Protein AF-A0A1F7PGG7-F1 (afdb_monomer_lite)

Structure (mmCIF, N/CA/C/O backbone):
data_AF-A0A1F7PGG7-F1
#
_entry.id   AF-A0A1F7PGG7-F1
#
loop_
_atom_site.group_PDB
_atom_site.id
_atom_site.type_symbol
_atom_site.label_atom_id
_atom_site.label_alt_id
_atom_site.label_comp_id
_atom_site.label_asym_id
_atom_site.label_entity_id
_atom_site.label_seq_id
_atom_site.pdbx_PDB_ins_code
_atom_site.Cartn_x
_atom_site.Cartn_y
_atom_site.Cartn_z
_atom_site.occupancy
_atom_site.B_iso_or_equiv
_atom_site.auth_seq_id
_atom_site.auth_comp_id
_atom_site.auth_asym_id
_atom_site.auth_atom_id
_atom_site.pdbx_PDB_model_num
ATOM 1 N N . MET A 1 1 ? -1.153 1.277 -10.692 1.00 69.62 1 MET A N 1
ATOM 2 C CA . MET A 1 1 ? -1.466 0.164 -9.762 1.00 69.62 1 MET A CA 1
ATOM 3 C C . MET A 1 1 ? -2.859 0.408 -9.193 1.00 69.62 1 MET A C 1
ATOM 5 O O . MET A 1 1 ? -3.267 1.561 -9.185 1.00 69.62 1 MET A O 1
ATOM 9 N N . ALA A 1 2 ? -3.613 -0.628 -8.811 1.00 80.19 2 ALA A N 1
ATOM 10 C CA . ALA A 1 2 ? -4.930 -0.427 -8.196 1.00 80.19 2 ALA A CA 1
ATOM 11 C C . ALA A 1 2 ? -4.768 0.106 -6.763 1.00 80.19 2 ALA A C 1
ATOM 13 O O . ALA A 1 2 ? -3.888 -0.368 -6.045 1.00 80.19 2 ALA A O 1
ATOM 14 N N . GLU A 1 3 ? -5.594 1.077 -6.371 1.00 91.00 3 GLU A N 1
ATOM 15 C CA . GLU A 1 3 ? -5.600 1.611 -5.007 1.00 91.00 3 GLU A CA 1
ATOM 16 C C . GLU A 1 3 ? -6.097 0.563 -4.007 1.00 91.00 3 GLU A C 1
ATOM 18 O O . GLU A 1 3 ? -7.037 -0.189 -4.276 1.00 91.00 3 GLU A O 1
ATOM 23 N N . LEU A 1 4 ? -5.466 0.536 -2.837 1.00 94.88 4 LEU A N 1
ATOM 24 C CA . LEU A 1 4 ? -5.839 -0.319 -1.723 1.00 94.88 4 LEU A CA 1
ATOM 25 C C . LEU A 1 4 ? -6.972 0.305 -0.914 1.00 94.88 4 LEU A C 1
ATOM 27 O O . LEU A 1 4 ? -6.936 1.491 -0.572 1.00 94.88 4 LEU A O 1
ATOM 31 N N . THR A 1 5 ? -7.950 -0.520 -0.553 1.00 95.31 5 THR A N 1
ATOM 32 C CA . THR A 1 5 ? -9.046 -0.126 0.331 1.00 95.31 5 THR A CA 1
ATOM 33 C C . THR A 1 5 ? -8.627 -0.193 1.804 1.00 95.31 5 THR A C 1
ATOM 35 O O . THR A 1 5 ? -7.726 -0.957 2.163 1.00 95.31 5 THR A O 1
ATOM 38 N N . PRO A 1 6 ? -9.319 0.535 2.700 1.00 93.94 6 PRO A N 1
ATOM 39 C CA . PRO A 1 6 ? -9.123 0.403 4.143 1.00 93.94 6 PRO A CA 1
ATOM 40 C C . PRO A 1 6 ? -9.219 -1.048 4.641 1.00 93.94 6 PRO A C 1
ATOM 42 O O . PRO A 1 6 ? -8.405 -1.491 5.443 1.00 93.94 6 PRO A O 1
ATOM 45 N N . GLU A 1 7 ? -10.169 -1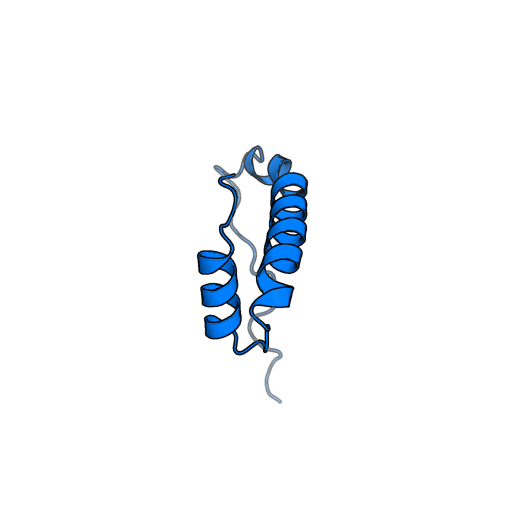.828 4.121 1.00 94.25 7 GLU A N 1
ATOM 46 C CA . GLU A 1 7 ? -10.339 -3.236 4.498 1.00 94.25 7 GLU A CA 1
ATOM 47 C C . GLU A 1 7 ? -9.115 -4.084 4.126 1.00 94.25 7 GLU A C 1
ATOM 49 O O . GLU A 1 7 ? -8.615 -4.854 4.948 1.00 94.25 7 GLU A O 1
ATOM 54 N N . GLN A 1 8 ? -8.577 -3.891 2.917 1.00 96.06 8 GLN A N 1
ATOM 55 C CA . GLN A 1 8 ? -7.355 -4.566 2.479 1.00 96.06 8 GLN A CA 1
ATOM 56 C C . GLN A 1 8 ? -6.166 -4.176 3.359 1.00 96.06 8 GLN A C 1
ATOM 58 O O . GLN A 1 8 ? -5.393 -5.039 3.768 1.00 96.06 8 GLN A O 1
ATOM 63 N N . VAL A 1 9 ? -6.046 -2.895 3.706 1.00 95.88 9 VAL A N 1
ATOM 64 C CA . VAL A 1 9 ? -4.972 -2.396 4.573 1.00 95.88 9 VAL A CA 1
ATOM 65 C C . VAL A 1 9 ? -5.057 -2.988 5.978 1.00 95.88 9 VAL A C 1
ATOM 67 O O . VAL A 1 9 ? -4.043 -3.445 6.509 1.00 95.88 9 VAL A O 1
ATOM 70 N N . GLY A 1 10 ? -6.259 -3.063 6.551 1.00 95.44 10 GLY A N 1
ATOM 71 C CA . GLY A 1 10 ? -6.491 -3.723 7.834 1.00 95.44 10 GLY A CA 1
ATOM 72 C C . GLY A 1 10 ? -6.120 -5.210 7.805 1.00 95.44 10 GLY A C 1
ATOM 73 O O . GLY A 1 10 ? -5.457 -5.699 8.721 1.00 95.44 10 GLY A O 1
ATOM 74 N N . ALA A 1 11 ? -6.468 -5.919 6.728 1.00 95.50 11 ALA A N 1
ATOM 75 C CA . ALA A 1 11 ? -6.108 -7.325 6.556 1.00 95.50 11 ALA A CA 1
ATOM 76 C C . ALA A 1 11 ? -4.585 -7.539 6.465 1.00 95.50 11 ALA A C 1
ATOM 78 O O . ALA A 1 11 ? -4.062 -8.476 7.069 1.00 95.50 11 ALA A O 1
ATOM 79 N N . MET A 1 12 ? -3.854 -6.659 5.768 1.00 96.00 12 MET A N 1
ATOM 80 C CA . MET A 1 12 ? -2.387 -6.729 5.716 1.00 96.00 12 MET A CA 1
ATOM 81 C C . MET A 1 12 ? -1.761 -6.482 7.088 1.00 96.00 12 MET A C 1
ATOM 83 O O . MET A 1 12 ? -0.880 -7.238 7.486 1.00 96.00 12 MET A O 1
ATOM 87 N N . ALA A 1 13 ? -2.221 -5.460 7.820 1.00 95.12 13 ALA A N 1
ATOM 88 C CA . ALA A 1 13 ? -1.716 -5.156 9.158 1.00 95.12 13 ALA A CA 1
ATOM 89 C C . ALA A 1 13 ? -1.896 -6.354 10.105 1.00 95.12 13 ALA A C 1
ATOM 91 O O . ALA A 1 13 ? -0.956 -6.737 10.803 1.00 95.12 13 ALA A O 1
ATOM 92 N N . ALA A 1 14 ? -3.059 -7.011 10.048 1.00 94.75 14 ALA A N 1
ATOM 93 C CA . ALA A 1 14 ? -3.322 -8.236 10.795 1.00 94.75 14 ALA A CA 1
ATOM 94 C C . ALA A 1 14 ? -2.385 -9.387 10.389 1.00 94.75 14 ALA A C 1
ATOM 96 O O . ALA A 1 14 ? -1.872 -10.089 11.259 1.00 94.75 14 ALA A O 1
ATOM 97 N N . ALA A 1 15 ? -2.115 -9.559 9.091 1.00 96.94 15 ALA A N 1
ATOM 98 C CA . ALA A 1 15 ? -1.245 -10.621 8.585 1.00 96.94 15 ALA A CA 1
ATOM 99 C C . ALA A 1 15 ? 0.208 -10.505 9.077 1.00 96.94 15 ALA A C 1
ATOM 101 O O . ALA A 1 15 ? 0.866 -11.523 9.282 1.00 96.94 15 ALA A O 1
ATOM 102 N N . VAL A 1 16 ? 0.701 -9.283 9.298 1.00 95.25 16 VAL A N 1
ATOM 103 C CA . VAL A 1 16 ? 2.055 -9.029 9.824 1.00 95.25 16 VAL A CA 1
ATOM 104 C C . VAL A 1 16 ? 2.086 -8.766 11.335 1.00 95.25 16 VAL A C 1
ATOM 106 O O . VAL A 1 16 ? 3.141 -8.457 11.884 1.00 95.25 16 VAL A O 1
ATOM 109 N N . GLY A 1 17 ?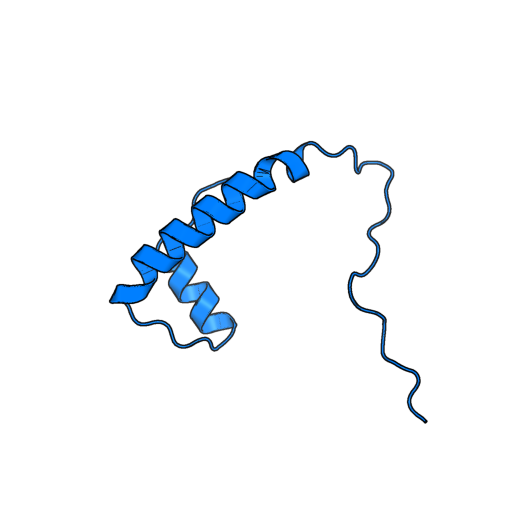 0.943 -8.880 12.018 1.00 94.62 17 GLY A N 1
ATOM 110 C CA . GLY A 1 17 ? 0.836 -8.671 13.463 1.00 94.62 17 GLY A CA 1
ATOM 111 C C . GLY A 1 17 ? 1.073 -7.226 13.913 1.00 94.62 17 GLY A C 1
ATOM 112 O O . GLY A 1 17 ? 1.463 -7.005 15.060 1.00 94.62 17 GLY A O 1
ATOM 113 N N . LEU A 1 18 ? 0.858 -6.240 13.036 1.00 92.94 18 LEU A N 1
ATOM 114 C CA . LEU A 1 18 ? 0.987 -4.828 13.387 1.00 92.94 18 LEU A CA 1
ATOM 115 C C . LEU A 1 18 ? -0.309 -4.308 14.025 1.00 92.94 18 LEU A C 1
ATOM 117 O O . LEU A 1 18 ? -1.382 -4.445 13.432 1.00 92.94 18 LEU A O 1
ATOM 121 N N . PRO A 1 19 ? -0.235 -3.671 15.207 1.00 89.88 19 PRO A N 1
ATOM 122 C CA . PRO A 1 19 ? -1.394 -3.030 15.805 1.00 89.88 19 PRO A CA 1
ATOM 123 C C . PRO A 1 19 ? -1.757 -1.775 15.004 1.00 89.88 19 PRO A C 1
ATOM 125 O O . PRO A 1 19 ? -0.971 -0.835 14.913 1.00 89.88 19 PRO A O 1
ATOM 128 N N . VAL A 1 20 ? -2.961 -1.762 14.441 1.00 88.44 20 VAL A N 1
ATOM 129 C CA . VAL A 1 20 ? -3.556 -0.617 13.743 1.00 88.44 20 VAL A CA 1
ATOM 130 C C . VAL A 1 20 ? -4.990 -0.484 14.236 1.00 88.44 20 VAL A C 1
ATOM 132 O O . VAL A 1 20 ? -5.735 -1.466 14.247 1.00 88.44 20 VAL A O 1
ATOM 135 N N . THR A 1 21 ? -5.378 0.710 14.681 1.00 90.38 21 THR A N 1
ATOM 136 C CA . THR A 1 21 ? -6.768 0.962 15.073 1.00 90.38 21 THR A CA 1
ATOM 137 C C . THR A 1 21 ? -7.617 1.259 13.836 1.00 90.38 21 THR A C 1
ATOM 139 O O . THR A 1 21 ? -7.072 1.723 12.835 1.00 90.38 21 THR A O 1
ATOM 142 N N . PRO A 1 22 ? -8.946 1.044 13.874 1.00 85.62 22 PRO A N 1
ATOM 143 C CA . PRO A 1 22 ? -9.824 1.400 12.758 1.00 85.62 22 PRO A CA 1
ATOM 144 C C . PRO A 1 22 ? -9.686 2.859 12.299 1.00 85.62 22 PRO A C 1
ATOM 146 O O . PRO A 1 22 ? -9.775 3.123 11.102 1.00 85.62 22 PRO A O 1
ATOM 149 N N . ASP A 1 23 ? -9.418 3.778 13.231 1.00 87.50 23 ASP A N 1
ATOM 150 C CA . ASP A 1 23 ? -9.233 5.204 12.942 1.00 87.50 23 ASP A CA 1
ATOM 151 C C . ASP A 1 23 ? -7.923 5.469 12.177 1.00 87.50 23 ASP A C 1
ATOM 153 O O . ASP A 1 23 ? -7.869 6.348 11.316 1.00 87.50 23 ASP A O 1
ATOM 157 N N . ASP A 1 24 ? -6.885 4.663 12.420 1.00 91.19 24 ASP A N 1
ATOM 158 C CA . ASP A 1 24 ? -5.599 4.771 11.725 1.00 91.19 24 ASP A CA 1
ATOM 159 C C . ASP A 1 24 ? -5.655 4.197 10.301 1.00 91.19 24 ASP A C 1
ATOM 161 O O . ASP A 1 24 ? -4.915 4.645 9.423 1.00 91.19 24 ASP A O 1
ATOM 165 N N . VAL A 1 25 ? -6.527 3.210 10.045 1.00 93.94 25 VAL A N 1
ATOM 166 C CA . VAL A 1 25 ? -6.573 2.475 8.766 1.00 93.94 25 VAL A CA 1
ATOM 167 C C . VAL A 1 25 ? -6.757 3.419 7.577 1.00 93.94 25 VAL A C 1
ATOM 169 O O . VAL A 1 25 ? -6.122 3.222 6.541 1.00 93.94 25 VAL A O 1
ATOM 172 N N . ALA A 1 26 ? -7.600 4.445 7.709 1.00 92.25 26 ALA A N 1
ATOM 173 C CA . ALA A 1 26 ? -7.862 5.388 6.624 1.00 92.25 26 ALA A CA 1
ATOM 174 C C . ALA A 1 26 ? -6.606 6.191 6.238 1.00 92.25 26 ALA A C 1
ATOM 176 O O . ALA A 1 26 ? -6.287 6.312 5.054 1.00 92.25 26 ALA A O 1
ATOM 177 N N . GLU A 1 27 ? -5.858 6.681 7.229 1.00 94.38 27 GLU A N 1
ATOM 178 C CA . GLU A 1 27 ? -4.617 7.430 7.004 1.00 94.38 27 GLU A CA 1
ATOM 179 C C . GLU A 1 27 ? -3.502 6.518 6.478 1.00 94.38 27 GLU A C 1
ATOM 181 O O . GLU A 1 27 ? -2.759 6.889 5.567 1.00 94.38 27 GLU A O 1
ATOM 186 N N . VAL A 1 28 ? -3.397 5.297 7.009 1.00 95.31 28 VAL A N 1
ATOM 187 C CA . VAL A 1 28 ? -2.430 4.304 6.523 1.00 95.31 28 VAL A CA 1
ATOM 188 C C . VAL A 1 28 ? -2.726 3.942 5.069 1.00 95.31 28 VAL A C 1
ATOM 190 O O . VAL A 1 28 ? -1.798 3.890 4.263 1.00 95.31 28 VAL A O 1
ATOM 193 N N . ALA A 1 29 ? -3.997 3.754 4.704 1.00 95.38 29 ALA A N 1
ATOM 194 C CA . ALA A 1 29 ? -4.398 3.492 3.326 1.00 95.38 29 ALA A CA 1
ATOM 195 C C . ALA A 1 29 ? -4.028 4.652 2.398 1.00 95.38 29 ALA A C 1
ATOM 197 O O . ALA A 1 29 ? -3.434 4.426 1.345 1.00 95.38 29 ALA A O 1
ATOM 198 N N . HIS A 1 30 ? -4.300 5.893 2.810 1.00 95.50 30 HIS A N 1
ATOM 199 C CA . HIS A 1 30 ? -3.914 7.074 2.043 1.00 95.50 30 HIS A CA 1
ATOM 200 C C . HIS A 1 30 ? -2.396 7.133 1.802 1.00 95.50 30 HIS A C 1
ATOM 202 O O . HIS A 1 30 ? -1.948 7.229 0.658 1.00 95.50 30 HIS A O 1
ATOM 208 N N . ARG A 1 31 ? -1.591 7.004 2.865 1.00 96.00 31 ARG A N 1
ATOM 209 C CA . ARG A 1 31 ? -0.122 7.059 2.774 1.00 96.00 31 ARG A CA 1
ATOM 210 C C . ARG A 1 31 ? 0.464 5.912 1.961 1.00 96.00 31 ARG A C 1
ATOM 212 O O . ARG A 1 31 ? 1.405 6.121 1.199 1.00 96.00 31 ARG A O 1
ATOM 219 N N . LEU A 1 32 ? -0.077 4.706 2.115 1.00 95.69 32 LEU A N 1
ATOM 220 C CA . LEU A 1 32 ? 0.391 3.544 1.372 1.00 95.69 32 LEU A CA 1
ATOM 221 C C . LEU A 1 32 ? 0.065 3.670 -0.118 1.00 95.69 32 LEU A C 1
ATOM 223 O O . LEU A 1 32 ? 0.923 3.375 -0.943 1.00 95.69 32 LEU A O 1
ATOM 227 N N . ASN A 1 33 ? -1.122 4.164 -0.474 1.00 97.06 33 ASN A N 1
ATOM 228 C CA . ASN A 1 33 ? -1.471 4.410 -1.873 1.00 97.06 33 ASN A CA 1
ATOM 229 C C . ASN A 1 33 ? -0.562 5.469 -2.513 1.00 97.06 33 ASN A C 1
ATOM 231 O O . ASN A 1 33 ? -0.076 5.244 -3.619 1.00 97.06 33 ASN A O 1
ATOM 235 N N . ALA A 1 34 ? -0.230 6.548 -1.796 1.00 97.19 34 ALA A N 1
ATOM 236 C CA . ALA A 1 34 ? 0.742 7.536 -2.272 1.00 97.19 34 ALA A CA 1
ATOM 237 C C . ALA A 1 34 ? 2.145 6.930 -2.488 1.00 97.19 34 ALA A C 1
ATOM 239 O O . ALA A 1 34 ? 2.826 7.245 -3.464 1.00 97.19 34 ALA A O 1
ATOM 240 N N . LEU A 1 35 ? 2.579 6.020 -1.607 1.00 96.38 35 LEU A N 1
ATOM 241 C CA . LEU A 1 35 ? 3.834 5.286 -1.788 1.00 96.38 35 LEU A CA 1
ATOM 242 C C . LEU A 1 35 ? 3.785 4.371 -3.022 1.00 96.38 35 LEU A C 1
ATOM 244 O O . LEU A 1 35 ? 4.735 4.352 -3.800 1.00 96.38 35 LEU A O 1
ATOM 248 N N . LEU A 1 36 ? 2.694 3.629 -3.225 1.00 95.38 36 LEU A N 1
ATOM 249 C CA . LEU A 1 36 ? 2.526 2.751 -4.390 1.00 95.38 36 LEU A CA 1
ATOM 250 C C . LEU A 1 36 ? 2.506 3.540 -5.703 1.00 95.38 36 LEU A C 1
ATOM 252 O O . LEU A 1 36 ? 3.078 3.088 -6.694 1.00 95.38 36 LEU A O 1
ATOM 256 N N . GLU A 1 37 ? 1.894 4.723 -5.711 1.00 95.62 37 GLU A N 1
ATOM 257 C CA . GLU A 1 37 ? 1.929 5.634 -6.855 1.00 95.62 37 GLU A CA 1
ATOM 258 C C . GLU A 1 37 ? 3.364 6.075 -7.170 1.00 95.62 37 GLU A C 1
ATOM 260 O O . GLU A 1 37 ? 3.799 5.981 -8.319 1.00 95.62 37 GLU A O 1
ATOM 265 N N . ALA A 1 38 ? 4.140 6.457 -6.151 1.00 95.75 38 ALA A N 1
ATOM 266 C CA . ALA A 1 38 ? 5.540 6.844 -6.318 1.00 95.75 38 ALA A CA 1
ATOM 267 C C . ALA A 1 38 ? 6.428 5.702 -6.855 1.00 95.75 38 ALA A C 1
A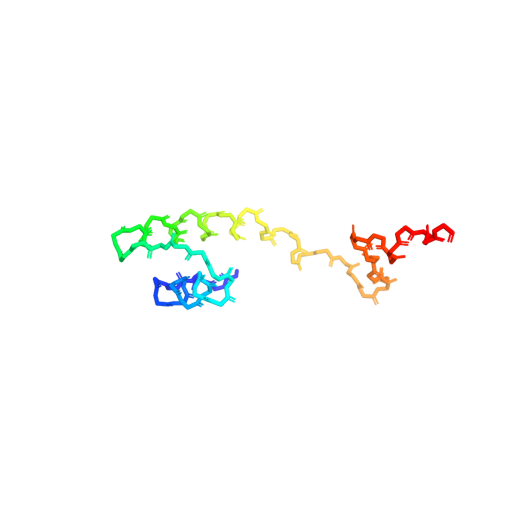TOM 269 O O . ALA A 1 38 ? 7.423 5.960 -7.532 1.00 95.75 38 ALA A O 1
ATOM 270 N N . LEU A 1 39 ? 6.066 4.442 -6.586 1.00 94.81 39 LEU A N 1
ATOM 271 C CA . LEU A 1 39 ? 6.744 3.252 -7.117 1.00 94.81 39 LEU A CA 1
ATOM 272 C C . LEU A 1 39 ? 6.298 2.879 -8.541 1.00 94.81 39 LEU A C 1
ATOM 274 O O . LEU A 1 39 ? 6.912 2.007 -9.156 1.00 94.81 39 LEU A O 1
ATOM 278 N N . GLY A 1 40 ? 5.274 3.541 -9.088 1.00 93.00 40 GLY A N 1
ATOM 279 C CA . GLY A 1 40 ? 4.717 3.286 -10.420 1.00 93.00 40 GLY A CA 1
ATOM 280 C C . GLY A 1 40 ? 5.747 3.126 -11.550 1.00 93.00 40 GLY A C 1
ATOM 281 O O . GLY A 1 40 ? 5.631 2.155 -12.301 1.00 93.00 40 GLY A O 1
ATOM 282 N N . PRO A 1 41 ? 6.789 3.977 -11.655 1.00 94.00 41 PRO A N 1
ATOM 283 C CA . PRO A 1 41 ? 7.804 3.864 -12.707 1.00 94.00 41 PRO A CA 1
ATOM 284 C C . PRO A 1 41 ? 8.560 2.527 -12.731 1.00 94.00 41 PRO A C 1
ATOM 286 O O . PRO A 1 41 ? 9.101 2.143 -13.765 1.00 94.00 41 PRO A O 1
ATOM 289 N N . LEU A 1 42 ? 8.589 1.778 -11.620 1.00 91.62 42 LEU A N 1
ATOM 290 C CA . LEU A 1 42 ? 9.233 0.461 -11.577 1.00 91.62 42 LEU A CA 1
ATOM 291 C C . LEU A 1 42 ? 8.537 -0.567 -12.484 1.00 91.62 42 LEU A C 1
ATOM 293 O O . LEU A 1 42 ? 9.178 -1.518 -12.925 1.00 91.62 42 LEU A O 1
ATOM 297 N N . ALA A 1 43 ? 7.251 -0.373 -12.797 1.00 89.25 43 ALA A N 1
ATOM 298 C CA . ALA A 1 43 ? 6.498 -1.250 -13.694 1.00 89.25 43 ALA A CA 1
ATOM 299 C C . ALA A 1 43 ? 6.933 -1.136 -15.168 1.00 89.25 43 ALA A C 1
ATOM 301 O O . ALA A 1 43 ? 6.586 -1.995 -15.975 1.00 89.25 43 ALA A O 1
ATOM 302 N N . GLU A 1 44 ? 7.686 -0.093 -15.521 1.00 90.88 44 GLU A N 1
ATOM 303 C CA . GLU A 1 44 ? 8.142 0.174 -16.891 1.00 90.88 44 GLU A CA 1
ATOM 304 C C . GLU A 1 44 ? 9.539 -0.401 -17.178 1.00 90.88 44 GLU A C 1
ATOM 306 O O . GLU A 1 44 ? 10.038 -0.316 -18.302 1.00 90.88 44 GLU A O 1
ATOM 311 N N . LEU A 1 45 ? 10.189 -1.002 -16.177 1.00 91.00 45 LEU A N 1
ATOM 312 C CA . LEU A 1 45 ? 11.522 -1.573 -16.331 1.00 91.00 45 LEU A CA 1
ATOM 313 C C . LEU A 1 45 ? 11.503 -2.792 -17.268 1.00 91.00 45 LEU A C 1
ATOM 315 O O . LEU A 1 45 ? 10.672 -3.694 -17.153 1.00 91.00 45 LEU A O 1
ATOM 319 N N . ALA A 1 46 ? 12.471 -2.854 -18.184 1.00 90.75 46 ALA A N 1
ATOM 320 C CA . ALA A 1 46 ? 12.633 -3.967 -19.115 1.00 90.75 46 ALA A CA 1
ATOM 321 C C . ALA A 1 46 ? 13.282 -5.181 -18.422 1.00 90.75 46 ALA A C 1
ATOM 323 O O . ALA A 1 46 ? 14.488 -5.396 -18.511 1.00 90.75 46 ALA A O 1
ATOM 324 N N . LEU A 1 47 ? 12.471 -5.979 -17.724 1.00 91.25 47 LEU A N 1
ATOM 325 C CA . LEU A 1 47 ? 12.937 -7.115 -16.914 1.00 91.25 47 LEU A CA 1
ATOM 326 C C . LEU A 1 47 ? 12.998 -8.456 -17.668 1.00 91.25 47 LEU A C 1
ATOM 328 O O . LEU A 1 47 ? 13.387 -9.460 -17.084 1.00 91.25 47 LEU A O 1
ATOM 332 N N . ALA A 1 48 ? 12.642 -8.494 -18.958 1.00 90.56 48 ALA A N 1
ATOM 333 C CA . ALA A 1 48 ? 12.472 -9.738 -19.725 1.00 90.56 48 ALA A CA 1
ATOM 334 C C . ALA A 1 48 ? 13.707 -10.661 -19.749 1.00 90.56 48 ALA A C 1
ATOM 336 O O . ALA A 1 48 ? 13.573 -11.857 -19.994 1.00 90.56 48 ALA A O 1
ATOM 337 N N . THR A 1 49 ? 14.899 -10.110 -19.523 1.00 90.19 49 THR A N 1
ATOM 338 C CA . THR A 1 49 ? 16.172 -10.845 -19.530 1.00 90.19 49 THR A CA 1
ATOM 339 C C . THR A 1 49 ? 16.977 -10.638 -18.244 1.00 90.19 49 THR A C 1
ATOM 341 O O . THR A 1 49 ? 18.182 -10.881 -18.241 1.00 90.19 49 THR A O 1
ATOM 344 N N . VAL A 1 50 ? 16.357 -10.113 -17.184 1.00 91.31 50 VAL A N 1
ATOM 345 C CA . VAL A 1 50 ? 17.028 -9.794 -15.917 1.00 91.31 50 VAL A CA 1
ATOM 346 C C . VAL A 1 50 ? 16.609 -10.815 -14.867 1.00 91.31 50 VAL A C 1
ATOM 348 O O . VAL A 1 50 ? 15.429 -10.921 -14.542 1.00 91.31 50 VAL A O 1
ATOM 351 N N . GLU A 1 51 ? 17.581 -11.542 -14.319 1.00 90.31 51 GLU A N 1
ATOM 352 C CA . GLU A 1 51 ? 17.347 -12.460 -13.202 1.00 90.31 51 GLU A CA 1
ATOM 353 C C . GLU A 1 51 ? 17.139 -11.678 -11.889 1.00 90.31 51 GLU A C 1
ATOM 355 O O . GLU A 1 51 ? 17.913 -10.755 -11.603 1.00 90.31 51 GLU A O 1
ATOM 360 N N . PRO A 1 52 ? 16.129 -12.021 -11.065 1.00 88.50 52 PRO A N 1
ATOM 361 C CA . PRO A 1 52 ? 15.945 -11.415 -9.752 1.00 88.50 52 PRO A CA 1
ATOM 362 C C . PRO A 1 52 ? 17.124 -11.735 -8.831 1.00 88.50 52 PRO A C 1
ATOM 364 O O . PRO A 1 52 ? 17.489 -12.896 -8.652 1.00 88.50 52 PRO A O 1
ATOM 367 N N . VAL A 1 53 ? 17.685 -10.711 -8.193 1.00 87.88 53 VAL A N 1
ATOM 368 C CA . VAL A 1 53 ? 18.704 -10.892 -7.153 1.00 87.88 53 VAL A CA 1
ATOM 369 C C . VAL A 1 53 ? 18.024 -10.830 -5.782 1.00 87.88 53 VAL A C 1
ATOM 371 O O . VAL A 1 53 ? 17.320 -9.851 -5.513 1.00 87.88 53 VAL A O 1
ATOM 374 N N . PRO A 1 54 ? 18.212 -11.830 -4.900 1.00 83.19 54 PRO A N 1
ATOM 375 C CA . PRO A 1 54 ? 17.703 -11.777 -3.534 1.00 83.19 54 PRO A CA 1
ATOM 376 C C . PRO A 1 54 ? 18.227 -10.539 -2.796 1.00 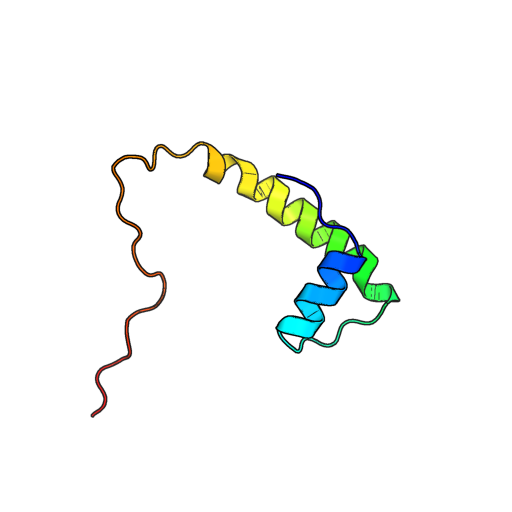83.19 54 PRO A C 1
ATOM 378 O O . PRO A 1 54 ? 19.430 -10.295 -2.736 1.00 83.19 54 PRO A O 1
ATOM 381 N N . ALA A 1 55 ? 17.314 -9.742 -2.236 1.00 73.12 55 ALA A N 1
ATOM 382 C CA . ALA A 1 55 ? 17.663 -8.519 -1.508 1.00 73.12 55 ALA A CA 1
ATOM 383 C C . ALA A 1 55 ? 18.262 -8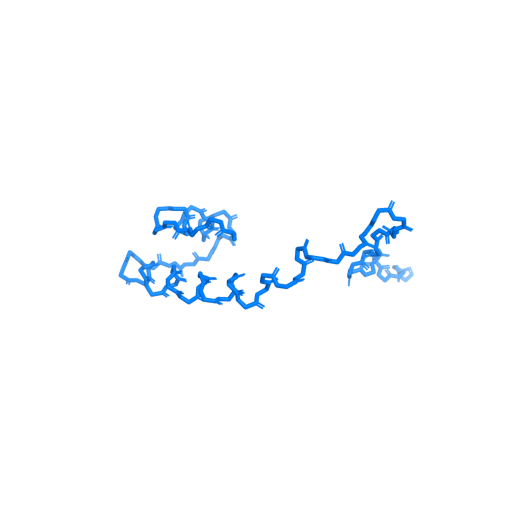.793 -0.113 1.00 73.12 55 ALA A C 1
ATOM 385 O O . ALA A 1 55 ? 18.906 -7.917 0.463 1.00 73.12 55 ALA A O 1
ATOM 386 N N . LEU A 1 56 ? 18.045 -9.994 0.430 1.00 72.62 56 LEU A N 1
ATOM 387 C CA . LEU A 1 56 ? 18.631 -10.468 1.682 1.00 72.62 56 LEU A CA 1
ATOM 388 C C . LEU A 1 56 ? 19.651 -11.567 1.356 1.00 72.62 56 LEU A C 1
ATOM 390 O O . LEU A 1 56 ? 19.343 -12.423 0.526 1.00 72.62 56 LEU A O 1
ATOM 394 N N . PRO A 1 57 ? 20.842 -11.566 1.981 1.00 65.75 57 PRO A N 1
ATOM 395 C CA . PRO A 1 57 ? 21.771 -12.676 1.839 1.00 65.75 57 PRO A CA 1
ATOM 396 C C . PRO A 1 57 ? 21.154 -13.950 2.432 1.00 65.75 57 PRO A C 1
ATOM 398 O O . PRO A 1 57 ? 20.531 -13.896 3.496 1.00 65.75 57 PRO A O 1
ATOM 401 N N . ASP A 1 58 ? 21.358 -15.083 1.760 1.00 67.38 58 ASP A N 1
ATOM 402 C CA . ASP A 1 58 ? 21.084 -16.417 2.298 1.00 67.38 58 ASP A CA 1
ATOM 403 C C . ASP A 1 58 ? 22.009 -16.658 3.500 1.00 67.38 58 ASP A C 1
ATOM 405 O O . ASP A 1 58 ? 23.108 -17.147 3.307 1.00 67.38 58 ASP A O 1
ATOM 409 N N . GLU A 1 59 ? 21.591 -16.253 4.705 1.00 61.12 59 GLU A N 1
ATOM 410 C CA . GLU A 1 59 ? 22.191 -16.558 6.019 1.00 61.12 59 GLU A CA 1
ATOM 411 C C . GLU A 1 59 ? 23.714 -16.254 6.182 1.00 61.12 59 GLU A C 1
ATOM 413 O O . GLU A 1 59 ? 24.562 -16.717 5.421 1.00 61.12 59 GLU A O 1
ATOM 418 N N . PRO A 1 60 ? 24.163 -15.497 7.205 1.00 61.78 60 PRO A N 1
ATOM 419 C CA . PRO A 1 60 ? 25.596 -15.461 7.505 1.00 61.78 60 PRO A CA 1
ATOM 420 C C . PRO A 1 60 ? 26.076 -16.885 7.849 1.00 61.78 60 PRO A C 1
ATOM 422 O O . PRO A 1 60 ? 25.328 -17.617 8.497 1.00 61.78 60 PRO A O 1
ATOM 425 N N . PRO A 1 61 ? 27.301 -17.298 7.462 1.00 60.50 61 PRO A N 1
ATOM 426 C CA . PRO A 1 61 ? 27.805 -18.616 7.828 1.00 60.50 61 PRO A CA 1
ATOM 427 C C . PRO A 1 61 ? 27.742 -18.769 9.352 1.00 60.50 61 PRO A C 1
ATOM 429 O O . PRO A 1 61 ? 28.332 -17.969 10.083 1.00 60.50 61 PRO A O 1
ATOM 432 N N . LEU A 1 62 ? 26.986 -19.765 9.823 1.00 65.75 62 LEU A N 1
ATOM 433 C CA . LEU A 1 62 ? 27.016 -20.184 11.222 1.00 65.75 62 LEU A CA 1
ATOM 434 C C . LEU A 1 62 ? 28.465 -20.580 11.583 1.00 65.75 62 LEU A C 1
ATOM 436 O O . LEU A 1 62 ? 29.159 -21.130 10.723 1.00 65.75 62 LEU A O 1
ATOM 440 N N . PRO A 1 63 ? 28.932 -20.255 12.804 1.00 64.62 63 PRO A N 1
ATOM 441 C CA . PRO A 1 63 ? 30.320 -20.456 13.225 1.00 64.62 63 PRO A CA 1
ATOM 442 C C . PRO A 1 63 ? 30.775 -21.920 13.190 1.00 64.62 63 PRO A C 1
ATOM 444 O O . PRO A 1 63 ? 29.932 -22.817 13.426 1.00 64.62 63 PRO A O 1
#

Foldseek 3Di:
DDQDDLVNQVVVCVVVVHDDDSVRSVVVSVVVRVVVVVCVVVVVDPCVPPDDDDPDDPDDDDD

Secondary structure (DSSP, 8-state):
-PPPPHHHHHHHHHHTT----HHHHHHHHHHHHHHHHHTGGGGGS--TT-PPPPSS-S-PPP-

Sequence (63 aa):
MAELTPEQVGAMAAAVGLPVTPDDVAEVAHRLNALLEALGPLAELALATVEPVPALPDEPPLP

pLDDT: 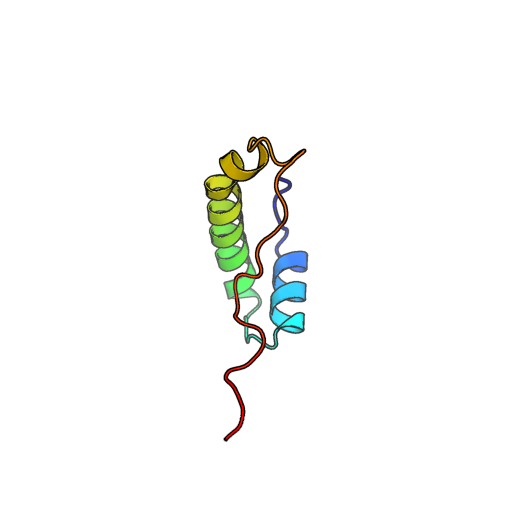mean 88.53, std 10.37, range [60.5, 97.19]

Radius of gyration: 16.68 Å; chains: 1; bounding box: 41×28×36 Å